Protein AF-A0A2M8KJV5-F1 (afdb_monomer_lite)

InterPro domains:
  IPR002192 Pyruvate phosphate dikinase, AMP/ATP-binding [PF01326] (66-111)
  IPR006319 Phosphoenolpyruvate synthase [PTHR43030] (64-112)

pLDDT: mean 89.04, std 9.95, range [50.16, 97.56]

Foldseek 3Di:
DDDDDDDDDFFQKWDKKWCADPVVRHNQKIWDWMFGDGSCCVVVVVGDTDIWIAGLPPRDTPDDDDPDDSVVSSVVSVVLSVVCVVVVAIWIWIWGDDPNDIDTDDIDHDPDPD

Secondary structure (DSSP, 8-state):
-----------SEEEEEESSBTTTTBTTEEEEEEEESSHHHHHTT-SPPEEEEEETTT--BSS--SSS-HHHHHHHHHHHHHHHHHHTS-EEEEEEEETTEEEEEEEEE-----

Structure (mmCIF, N/CA/C/O backbone):
data_AF-A0A2M8KJV5-F1
#
_entry.id   AF-A0A2M8KJV5-F1
#
loop_
_atom_site.group_PDB
_atom_site.id
_atom_site.type_symbol
_atom_site.label_atom_id
_atom_site.label_alt_id
_atom_site.label_comp_id
_atom_site.label_asym_id
_atom_site.label_entity_id
_atom_site.label_seq_id
_atom_site.pdbx_PDB_ins_code
_atom_site.Cartn_x
_atom_site.Cartn_y
_atom_site.Cartn_z
_atom_site.occupancy
_atom_site.B_iso_or_equiv
_atom_site.auth_seq_id
_atom_site.auth_comp_id
_atom_site.auth_asym_id
_atom_site.auth_atom_id
_atom_site.pdbx_PDB_model_num
ATOM 1 N N . MET A 1 1 ? -13.461 17.053 -21.278 1.00 84.06 1 MET A N 1
ATOM 2 C CA . MET A 1 1 ? -13.278 16.915 -19.817 1.00 84.06 1 MET A CA 1
ATOM 3 C C . MET A 1 1 ? -14.190 15.799 -19.347 1.00 84.06 1 MET A C 1
ATOM 5 O O . MET A 1 1 ? -15.355 15.820 -19.719 1.00 84.06 1 MET A O 1
ATOM 9 N N . ILE A 1 2 ? -13.667 14.818 -18.614 1.00 92.00 2 ILE A N 1
ATOM 10 C CA . ILE A 1 2 ? -14.461 13.725 -18.035 1.00 92.00 2 ILE A CA 1
ATOM 11 C C . ILE A 1 2 ? -14.442 13.917 -16.522 1.00 92.00 2 ILE A C 1
ATOM 13 O O . ILE A 1 2 ? -13.379 14.173 -15.960 1.00 92.00 2 ILE A O 1
ATOM 17 N N . ILE A 1 3 ? -15.606 13.817 -15.884 1.00 92.38 3 ILE A N 1
ATOM 18 C CA . ILE A 1 3 ? -15.749 13.875 -14.429 1.00 92.38 3 ILE A CA 1
ATOM 19 C C . ILE A 1 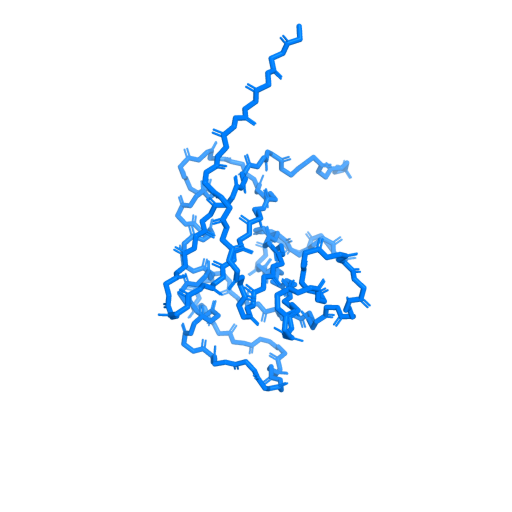3 ? -16.185 12.489 -13.969 1.00 92.38 3 ILE A C 1
ATOM 21 O O . ILE A 1 3 ? -17.231 11.999 -14.391 1.00 92.38 3 ILE A O 1
ATOM 25 N N . MET A 1 4 ? -15.376 11.861 -13.118 1.00 91.38 4 MET A N 1
ATOM 26 C CA . MET A 1 4 ? -15.770 10.641 -12.419 1.00 91.38 4 MET A CA 1
ATOM 27 C C . MET A 1 4 ? -16.435 11.020 -11.099 1.00 91.38 4 MET A C 1
ATOM 29 O O . MET A 1 4 ? -15.874 11.786 -10.320 1.00 91.38 4 MET A O 1
ATOM 33 N N . VAL A 1 5 ? -17.625 10.476 -10.853 1.00 92.81 5 VAL A N 1
ATOM 34 C CA . VAL A 1 5 ? -18.359 10.648 -9.596 1.00 92.81 5 VAL A CA 1
ATOM 35 C C . VAL A 1 5 ? -18.441 9.287 -8.922 1.00 92.81 5 VAL A C 1
ATOM 37 O O . VAL A 1 5 ? -19.009 8.351 -9.479 1.00 92.81 5 VAL A O 1
ATOM 40 N N . HIS A 1 6 ? -17.862 9.183 -7.729 1.00 89.69 6 HIS A N 1
ATOM 41 C CA . HIS A 1 6 ? -17.882 7.976 -6.909 1.00 89.69 6 HIS A CA 1
ATOM 42 C C . HIS A 1 6 ? -18.607 8.243 -5.593 1.00 89.69 6 HIS A C 1
ATOM 44 O O . HIS A 1 6 ? -18.697 9.380 -5.130 1.00 89.69 6 HIS A O 1
ATOM 50 N N . GLN A 1 7 ? -19.114 7.176 -4.978 1.00 91.25 7 GLN A N 1
ATOM 51 C CA . GLN A 1 7 ? -19.637 7.248 -3.623 1.00 91.25 7 GLN A CA 1
ATOM 52 C C . GLN A 1 7 ? -18.525 7.685 -2.658 1.00 91.25 7 GLN A C 1
ATOM 54 O O . GLN A 1 7 ? -17.439 7.107 -2.652 1.00 91.25 7 GLN A O 1
ATOM 59 N N . MET A 1 8 ? -18.814 8.687 -1.826 1.00 89.44 8 MET A N 1
ATOM 60 C CA . MET A 1 8 ? -17.908 9.120 -0.767 1.00 89.44 8 MET A CA 1
ATOM 61 C C . MET A 1 8 ? -17.883 8.087 0.365 1.00 89.44 8 MET A C 1
ATOM 63 O O . MET A 1 8 ? -18.928 7.577 0.772 1.00 89.44 8 MET A O 1
ATOM 67 N N . ILE A 1 9 ? -16.690 7.817 0.886 1.00 88.19 9 ILE A N 1
ATOM 68 C CA . ILE A 1 9 ? -16.466 6.993 2.078 1.00 88.19 9 ILE A CA 1
ATOM 69 C C . ILE A 1 9 ? -15.929 7.869 3.213 1.00 88.19 9 ILE A C 1
ATOM 71 O O . ILE A 1 9 ? -15.293 8.892 2.955 1.00 88.19 9 ILE A O 1
ATOM 75 N N . ASN A 1 10 ? -16.165 7.468 4.462 1.00 89.81 10 ASN A N 1
ATOM 76 C CA . ASN A 1 10 ? -15.628 8.119 5.656 1.00 89.81 10 ASN A CA 1
ATOM 77 C C . ASN A 1 10 ? -14.558 7.215 6.299 1.00 89.81 10 ASN A C 1
ATOM 79 O O . ASN A 1 10 ? -14.863 6.435 7.209 1.00 89.81 10 ASN A O 1
ATOM 83 N N . PRO A 1 11 ? -13.313 7.248 5.793 1.00 91.19 11 PRO A N 1
ATOM 84 C CA . PRO A 1 11 ? -12.299 6.275 6.165 1.00 91.19 11 PRO A CA 1
ATOM 85 C C . PRO A 1 11 ? -11.759 6.497 7.580 1.00 91.19 11 PRO A C 1
ATOM 87 O O . PRO A 1 11 ? -11.604 7.625 8.039 1.00 91.19 11 PRO A O 1
ATOM 90 N N . ALA A 1 12 ? -11.411 5.400 8.250 1.00 90.75 12 ALA A N 1
ATOM 91 C CA . ALA A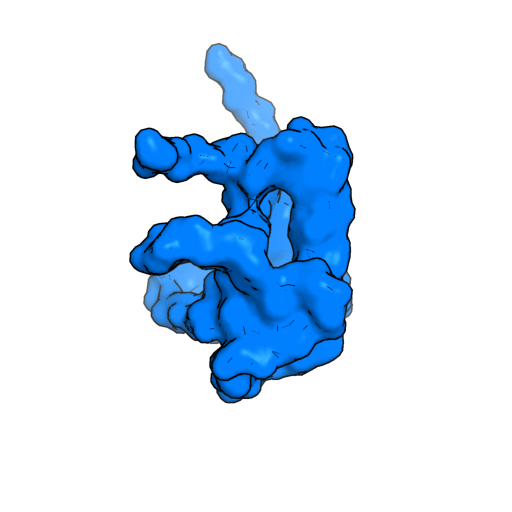 1 12 ? -10.618 5.423 9.483 1.00 90.75 12 ALA A CA 1
ATOM 92 C C . ALA A 1 12 ? -9.104 5.372 9.196 1.00 90.75 12 ALA A C 1
ATOM 94 O O . ALA A 1 12 ? -8.291 5.799 10.013 1.00 90.75 12 ALA A O 1
ATOM 95 N N . LEU A 1 13 ? -8.728 4.824 8.036 1.00 92.44 13 LEU A N 1
ATOM 96 C CA . LEU A 1 13 ? -7.359 4.769 7.524 1.00 92.44 13 LEU A CA 1
ATOM 97 C C . LEU A 1 13 ? -7.392 5.042 6.023 1.00 92.44 13 LEU A C 1
ATOM 99 O O . LEU A 1 13 ? -8.291 4.554 5.339 1.00 92.44 13 LEU A O 1
ATOM 103 N N . ALA A 1 14 ? -6.401 5.748 5.499 1.00 93.50 14 ALA A N 1
ATOM 104 C CA . ALA A 1 14 ? -6.138 5.774 4.063 1.00 93.50 14 ALA A CA 1
ATOM 105 C C . ALA A 1 14 ? -4.674 6.096 3.792 1.00 93.50 14 ALA A C 1
ATOM 107 O O . ALA A 1 14 ? -3.911 6.425 4.706 1.00 93.50 14 ALA A O 1
ATOM 108 N N . GLY A 1 15 ? -4.306 6.028 2.523 1.00 93.56 15 GLY A N 1
ATOM 109 C CA . GLY A 1 15 ? -3.032 6.519 2.041 1.00 93.56 15 GLY A CA 1
ATOM 110 C C . GLY A 1 15 ? -2.707 5.951 0.672 1.00 93.56 15 GLY A C 1
ATOM 111 O O . GLY A 1 15 ? -3.599 5.652 -0.128 1.00 93.56 15 GLY A O 1
ATOM 112 N N . ASN A 1 16 ? -1.413 5.771 0.431 1.00 95.12 16 ASN A N 1
ATOM 113 C CA . ASN A 1 16 ? -0.878 5.332 -0.848 1.00 95.12 16 ASN A CA 1
ATOM 114 C C . ASN A 1 16 ? -0.092 4.033 -0.688 1.00 95.12 16 ASN A C 1
ATOM 116 O O . ASN A 1 16 ? 0.503 3.758 0.356 1.00 95.12 16 ASN A O 1
ATOM 120 N N . ILE A 1 17 ? -0.073 3.224 -1.739 1.00 96.69 17 ILE A N 1
ATOM 121 C CA . ILE A 1 17 ? 0.837 2.094 -1.884 1.00 96.69 17 ILE A CA 1
ATOM 122 C C . ILE A 1 17 ? 1.628 2.304 -3.158 1.00 96.69 17 ILE A C 1
ATOM 124 O O . ILE A 1 17 ? 1.070 2.380 -4.249 1.00 96.69 17 ILE A O 1
ATOM 128 N N . PHE A 1 18 ? 2.943 2.306 -3.011 1.00 96.25 18 PHE A N 1
ATOM 129 C CA . PHE A 1 18 ? 3.871 2.222 -4.118 1.00 96.25 18 PHE A CA 1
ATOM 130 C C . PHE A 1 18 ? 4.389 0.795 -4.176 1.00 96.25 18 PHE A C 1
ATOM 132 O O . PHE A 1 18 ? 5.006 0.299 -3.229 1.00 96.25 18 PHE A O 1
ATOM 139 N N . THR A 1 19 ? 4.168 0.112 -5.296 1.00 95.38 19 THR A N 1
ATOM 140 C CA . THR A 1 19 ? 4.563 -1.302 -5.420 1.00 95.38 19 THR A CA 1
ATOM 141 C C . THR A 1 19 ? 6.080 -1.500 -5.578 1.00 95.38 19 THR A C 1
ATOM 143 O O . THR A 1 19 ? 6.582 -2.620 -5.650 1.00 95.38 19 THR A O 1
ATOM 146 N N . VAL A 1 20 ? 6.826 -0.394 -5.563 1.00 93.62 20 VAL A N 1
ATOM 147 C CA . VAL A 1 20 ? 8.283 -0.297 -5.473 1.00 93.62 20 VAL A CA 1
ATOM 148 C C . VAL A 1 20 ? 8.623 0.718 -4.384 1.00 93.62 20 VAL A C 1
ATOM 150 O O . VAL A 1 20 ? 7.925 1.719 -4.222 1.00 93.62 20 VAL A O 1
ATOM 153 N N . ASN A 1 21 ? 9.731 0.520 -3.671 1.00 92.69 21 ASN A N 1
ATOM 154 C CA . ASN A 1 21 ? 10.226 1.517 -2.734 1.00 92.69 21 ASN A CA 1
ATOM 155 C C . ASN A 1 21 ? 10.737 2.747 -3.493 1.00 92.69 21 ASN A C 1
ATOM 157 O O . ASN A 1 21 ? 11.850 2.751 -4.018 1.00 92.69 21 ASN A O 1
ATOM 161 N N . VAL A 1 22 ? 9.931 3.804 -3.519 1.00 89.94 22 VAL A N 1
ATOM 162 C CA . VAL A 1 22 ? 10.240 5.060 -4.220 1.00 89.94 22 VAL A CA 1
ATOM 163 C C . VAL A 1 22 ? 11.331 5.895 -3.544 1.00 89.94 22 VAL A C 1
ATOM 165 O O . VAL A 1 22 ? 11.911 6.756 -4.196 1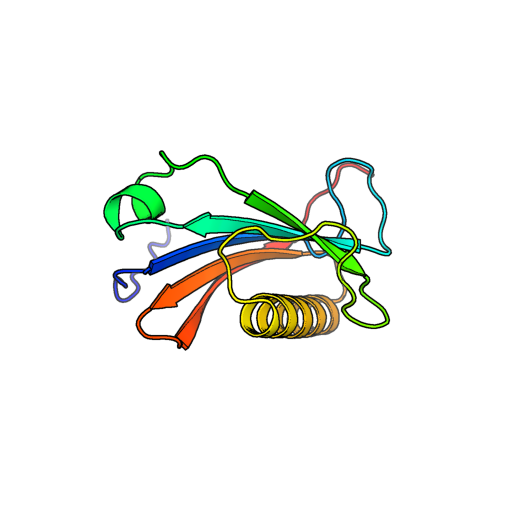.00 89.94 22 VAL A O 1
ATOM 168 N N . ILE A 1 23 ? 11.669 5.625 -2.276 1.00 87.62 23 ILE A N 1
ATOM 169 C CA . ILE A 1 23 ? 12.687 6.386 -1.527 1.00 87.62 23 ILE A CA 1
ATOM 170 C C . ILE A 1 23 ? 14.090 6.069 -2.052 1.00 87.62 23 ILE A C 1
ATOM 172 O O . ILE A 1 23 ? 14.919 6.960 -2.205 1.00 87.62 23 ILE A O 1
ATOM 176 N N . ASN A 1 24 ? 14.363 4.793 -2.328 1.00 88.31 24 ASN A N 1
ATOM 177 C CA . ASN A 1 24 ? 15.680 4.318 -2.766 1.00 88.31 24 ASN A CA 1
ATOM 178 C C . ASN A 1 24 ? 15.638 3.471 -4.047 1.00 88.31 24 ASN A C 1
ATOM 180 O O . ASN A 1 24 ? 16.633 2.842 -4.398 1.00 88.31 24 ASN A O 1
ATOM 184 N N . ARG A 1 25 ? 14.490 3.434 -4.731 1.00 86.44 25 ARG A N 1
ATOM 185 C CA . ARG A 1 25 ? 14.246 2.683 -5.975 1.00 86.44 25 ARG A CA 1
ATOM 186 C C . ARG A 1 25 ? 14.421 1.163 -5.846 1.00 86.44 25 ARG A C 1
ATOM 188 O O . ARG A 1 25 ? 14.613 0.471 -6.847 1.00 86.44 25 ARG A O 1
ATOM 195 N N . ASN A 1 26 ? 14.336 0.611 -4.635 1.00 89.38 26 ASN A N 1
ATOM 196 C CA . ASN A 1 26 ? 14.466 -0.827 -4.421 1.00 89.38 26 ASN A CA 1
ATOM 197 C C . ASN A 1 26 ? 13.159 -1.563 -4.762 1.00 89.38 26 ASN A C 1
ATOM 199 O O . ASN A 1 26 ? 12.155 -1.457 -4.055 1.00 89.38 26 ASN A O 1
ATOM 203 N N . LYS A 1 27 ? 13.202 -2.366 -5.829 1.00 90.31 27 LYS A N 1
ATOM 204 C CA . LYS A 1 27 ? 12.058 -3.138 -6.333 1.00 90.31 27 LYS A CA 1
ATOM 205 C C . LYS A 1 27 ? 11.665 -4.336 -5.467 1.00 90.31 27 LYS A C 1
ATOM 207 O O . LYS A 1 27 ? 10.608 -4.890 -5.727 1.00 90.31 27 LYS A O 1
ATOM 212 N N . HIS A 1 28 ? 12.459 -4.748 -4.478 1.00 92.88 28 HIS A N 1
ATOM 213 C CA . HIS A 1 28 ? 12.115 -5.857 -3.573 1.00 92.88 28 HIS A CA 1
ATOM 214 C C . HIS A 1 28 ? 11.125 -5.453 -2.474 1.00 92.88 28 HIS A C 1
ATOM 216 O O . HIS A 1 28 ? 10.552 -6.320 -1.818 1.00 92.88 28 HIS A O 1
ATOM 222 N N . PHE A 1 29 ? 10.901 -4.152 -2.274 1.00 95.00 29 PHE A N 1
ATOM 223 C CA . PHE A 1 29 ? 10.023 -3.657 -1.220 1.00 95.00 29 PHE A CA 1
ATOM 224 C C . PHE A 1 29 ? 8.838 -2.889 -1.797 1.00 95.00 29 PHE A C 1
ATOM 226 O O . PHE A 1 29 ? 9.006 -2.060 -2.687 1.00 95.00 29 PHE A O 1
ATOM 233 N N . ILE A 1 30 ? 7.665 -3.143 -1.230 1.00 95.75 30 ILE A N 1
ATOM 234 C CA . ILE A 1 30 ? 6.456 -2.339 -1.380 1.00 95.75 30 ILE A CA 1
ATOM 235 C C . ILE A 1 30 ? 6.491 -1.282 -0.274 1.00 95.75 30 ILE A C 1
ATOM 237 O O . ILE A 1 30 ? 6.729 -1.612 0.893 1.00 95.75 30 ILE A O 1
ATOM 241 N N . LEU A 1 31 ? 6.279 -0.017 -0.634 1.00 95.69 31 LEU A N 1
ATOM 242 C CA . LEU A 1 31 ? 6.131 1.076 0.322 1.00 95.69 31 LEU A CA 1
ATOM 243 C C . LEU A 1 31 ? 4.645 1.367 0.512 1.00 95.69 31 LEU A C 1
ATOM 245 O O . LEU A 1 31 ? 3.952 1.701 -0.443 1.00 95.69 31 LEU A O 1
ATOM 249 N N . ILE A 1 32 ? 4.180 1.268 1.750 1.00 95.56 32 ILE A N 1
ATOM 250 C CA . ILE A 1 32 ? 2.820 1.622 2.144 1.00 95.56 32 ILE A CA 1
ATOM 251 C C . ILE A 1 32 ? 2.909 2.875 3.003 1.00 95.56 32 ILE A C 1
ATOM 253 O O . ILE A 1 32 ? 3.593 2.887 4.025 1.00 95.56 32 ILE A O 1
ATOM 257 N N . GLU A 1 33 ? 2.229 3.926 2.575 1.00 94.06 33 GLU A N 1
ATOM 258 C CA . GLU A 1 33 ? 2.015 5.135 3.355 1.00 94.06 33 GLU A CA 1
ATOM 259 C C . GLU A 1 33 ? 0.602 5.090 3.925 1.00 94.06 33 GLU A C 1
ATOM 261 O O . GLU A 1 33 ? -0.362 4.855 3.194 1.00 94.06 33 GLU A O 1
ATOM 266 N N . ALA A 1 34 ? 0.480 5.270 5.237 1.00 92.88 34 ALA A N 1
ATOM 267 C CA . ALA A 1 34 ? -0.790 5.137 5.931 1.00 92.88 34 ALA A CA 1
ATOM 268 C C . ALA A 1 34 ? -0.993 6.268 6.938 1.00 92.88 34 ALA A C 1
ATOM 270 O O . ALA A 1 34 ? -0.134 6.536 7.778 1.00 92.88 34 ALA A O 1
ATOM 271 N N . ILE A 1 35 ? -2.154 6.909 6.883 1.00 91.06 35 ILE A N 1
ATOM 272 C CA . ILE A 1 35 ? -2.585 7.923 7.842 1.00 91.06 35 ILE A CA 1
ATOM 273 C C . ILE A 1 35 ? -3.685 7.316 8.706 1.00 91.06 35 ILE A C 1
ATOM 275 O O . ILE A 1 35 ? -4.690 6.821 8.196 1.00 91.06 35 ILE A O 1
ATOM 279 N N . ASN A 1 36 ? -3.491 7.382 10.023 1.00 86.12 36 ASN A N 1
ATOM 280 C CA . ASN A 1 36 ? -4.494 7.022 11.020 1.00 86.12 36 ASN A CA 1
ATOM 281 C C . ASN A 1 36 ? -5.174 8.288 11.555 1.00 86.12 36 ASN A C 1
ATOM 283 O O . ASN A 1 36 ? -4.499 9.236 11.966 1.00 86.12 36 ASN A O 1
ATOM 287 N N . GLY A 1 37 ? -6.506 8.327 11.546 1.00 75.31 37 GLY A N 1
ATOM 288 C CA . GLY A 1 37 ? -7.247 9.467 12.073 1.00 75.31 37 GLY A CA 1
ATOM 289 C C . GLY A 1 37 ? -8.743 9.426 11.790 1.00 75.31 37 GLY A C 1
ATOM 290 O O . GLY A 1 37 ? -9.253 8.545 11.108 1.00 75.31 37 GLY A O 1
ATOM 291 N N . SER A 1 38 ? -9.458 10.418 12.326 1.00 65.88 38 SER A N 1
ATOM 292 C CA . SER A 1 38 ? -10.833 10.693 11.909 1.00 65.88 38 SER A CA 1
ATOM 293 C C . SER A 1 38 ? -10.862 11.012 10.412 1.00 65.88 38 SER A C 1
ATOM 295 O O . SER A 1 38 ? -9.911 11.608 9.907 1.00 65.88 38 SER A O 1
ATOM 297 N N . GLY A 1 39 ? -11.955 10.666 9.722 1.00 63.34 39 GLY A N 1
ATOM 298 C CA . GLY A 1 39 ? -12.063 10.806 8.265 1.00 63.34 39 GLY A CA 1
ATOM 299 C C . GLY A 1 39 ? -11.591 12.148 7.711 1.00 63.34 39 GLY A C 1
ATOM 300 O O . GLY A 1 39 ? -10.905 12.144 6.707 1.00 63.34 39 GLY A O 1
ATOM 301 N N . HIS A 1 40 ? -11.800 13.260 8.426 1.00 66.88 40 HIS A N 1
ATOM 302 C CA . HIS A 1 40 ? -11.292 14.587 8.046 1.00 66.88 40 HIS A CA 1
ATOM 303 C C . HIS A 1 40 ? -9.759 14.660 7.930 1.00 66.88 40 HIS A C 1
ATOM 305 O O . HIS A 1 40 ? -9.226 15.172 6.956 1.00 66.88 40 HIS A O 1
ATOM 311 N N . LYS A 1 41 ? -9.004 14.099 8.887 1.00 72.62 41 LYS A N 1
ATOM 312 C CA . LYS A 1 41 ? -7.527 14.096 8.809 1.00 72.62 41 LYS A CA 1
ATOM 313 C C . LYS A 1 41 ? -7.017 13.324 7.597 1.00 72.62 41 LYS A C 1
ATOM 315 O O . LYS A 1 41 ? -5.957 13.638 7.061 1.00 72.62 41 LYS A O 1
ATOM 320 N N . VAL A 1 42 ? -7.767 12.294 7.227 1.00 73.88 42 VAL A N 1
ATOM 321 C CA . VAL A 1 42 ? -7.463 11.394 6.124 1.00 73.88 42 VAL A CA 1
ATOM 322 C C . VAL A 1 42 ? -7.854 12.032 4.788 1.00 73.88 42 VAL A C 1
ATOM 324 O O . VAL A 1 42 ? -7.058 12.002 3.855 1.00 73.88 42 VAL A O 1
ATOM 327 N N . THR A 1 43 ? -9.033 12.654 4.701 1.00 68.50 43 THR A N 1
ATOM 328 C CA . THR A 1 43 ? -9.533 13.317 3.486 1.00 68.50 43 THR A CA 1
ATOM 329 C C . THR A 1 43 ? -8.785 14.600 3.169 1.00 68.50 43 THR A C 1
ATOM 331 O O . THR A 1 43 ? -8.546 14.891 2.002 1.00 68.50 43 THR A O 1
ATOM 334 N N . ASP A 1 44 ? -8.387 15.349 4.195 1.00 71.75 44 ASP A N 1
ATOM 335 C CA . ASP A 1 44 ? -7.795 16.676 4.022 1.00 71.75 44 ASP A CA 1
ATOM 336 C C . ASP A 1 44 ? -6.265 16.601 3.863 1.00 71.75 44 ASP A C 1
ATOM 338 O O . ASP A 1 44 ? -5.604 17.625 3.705 1.00 71.75 44 ASP A O 1
ATOM 342 N N . GLY A 1 45 ? -5.680 15.396 3.943 1.00 68.00 45 GLY A N 1
ATOM 343 C CA . GLY A 1 45 ? -4.240 15.168 3.771 1.00 68.00 45 GLY A CA 1
ATOM 344 C C . GLY A 1 45 ? -3.360 15.826 4.839 1.00 68.00 45 GLY A C 1
ATOM 345 O O . GLY A 1 45 ? -2.167 16.022 4.625 1.00 68.00 45 GLY A O 1
ATOM 346 N N . THR A 1 46 ? -3.931 16.196 5.989 1.00 73.38 46 THR A N 1
ATOM 347 C CA . THR A 1 46 ? -3.228 16.945 7.047 1.00 73.38 46 THR A CA 1
ATOM 348 C C . THR A 1 46 ? -2.457 16.050 8.020 1.00 73.38 46 THR A C 1
ATOM 350 O O . THR A 1 46 ? -1.653 16.541 8.815 1.00 73.38 46 THR A O 1
ATOM 353 N N . GLY A 1 47 ? -2.691 14.736 7.987 1.00 75.12 47 GLY A N 1
ATOM 354 C CA . GLY A 1 47 ? -1.956 13.765 8.795 1.00 75.12 47 GLY A CA 1
ATOM 355 C C . GLY A 1 47 ? -0.562 13.466 8.238 1.00 75.12 47 GLY A C 1
ATOM 356 O O . GLY A 1 47 ? -0.380 13.344 7.032 1.00 75.12 47 GLY A O 1
ATOM 357 N N . LEU A 1 48 ? 0.423 13.288 9.123 1.00 82.56 48 LEU A N 1
ATOM 358 C CA . LEU A 1 48 ? 1.729 12.749 8.739 1.00 82.56 48 LEU A CA 1
ATOM 359 C C . LEU A 1 48 ? 1.596 11.234 8.503 1.00 82.56 48 LEU A C 1
ATOM 361 O O . LEU A 1 48 ? 1.258 10.522 9.454 1.00 82.56 48 LEU A O 1
ATOM 365 N N . PRO A 1 49 ? 1.850 10.727 7.283 1.00 88.88 49 PRO A N 1
ATOM 366 C CA . PRO A 1 49 ? 1.735 9.304 7.008 1.00 88.88 49 PRO A CA 1
ATOM 367 C C . PRO A 1 49 ? 2.861 8.512 7.674 1.00 88.88 49 PRO A C 1
ATOM 369 O O . PRO A 1 49 ? 4.040 8.869 7.602 1.00 88.88 49 PRO A O 1
ATOM 372 N N . GLU A 1 50 ? 2.495 7.383 8.269 1.00 91.38 50 GLU A N 1
ATOM 373 C CA . GLU A 1 50 ? 3.435 6.342 8.652 1.00 91.38 50 GLU A CA 1
ATOM 374 C C . GLU A 1 50 ? 3.908 5.601 7.397 1.00 91.38 50 GLU A C 1
ATOM 376 O O . GLU A 1 50 ? 3.102 5.206 6.553 1.00 91.38 50 GLU A O 1
ATOM 381 N N . LYS A 1 51 ? 5.226 5.406 7.274 1.00 92.62 51 LYS A N 1
ATOM 382 C CA . LYS A 1 51 ? 5.848 4.706 6.146 1.00 92.62 51 LYS A CA 1
ATOM 383 C C . LYS A 1 51 ? 6.224 3.288 6.542 1.00 92.62 51 LYS A C 1
ATOM 385 O O . LYS A 1 51 ? 7.089 3.070 7.394 1.00 92.62 51 LYS A O 1
ATOM 390 N N . ILE A 1 52 ? 5.609 2.320 5.883 1.00 94.50 52 ILE A N 1
ATOM 391 C CA . ILE A 1 52 ? 5.765 0.901 6.176 1.00 94.50 52 ILE A CA 1
ATOM 392 C C . ILE A 1 52 ? 6.378 0.218 4.959 1.00 94.50 52 ILE A C 1
ATOM 394 O O . ILE A 1 52 ? 5.866 0.319 3.846 1.00 94.50 52 ILE A O 1
ATOM 398 N N . LEU A 1 53 ? 7.497 -0.474 5.168 1.00 95.00 53 LEU A N 1
ATOM 399 C CA . LEU A 1 53 ? 8.168 -1.240 4.121 1.00 95.00 53 LEU A CA 1
ATOM 400 C C . LEU A 1 53 ? 7.853 -2.724 4.276 1.00 95.00 53 LEU A C 1
ATOM 402 O O . LEU A 1 53 ? 8.168 -3.323 5.308 1.00 95.00 53 LEU A O 1
ATOM 406 N N . ILE A 1 54 ? 7.290 -3.308 3.221 1.00 95.62 54 ILE A N 1
ATOM 407 C CA . ILE A 1 54 ? 6.942 -4.726 3.139 1.00 95.62 54 ILE A CA 1
ATOM 408 C C . ILE A 1 54 ? 7.794 -5.398 2.069 1.00 95.62 54 ILE A C 1
ATOM 410 O O . ILE A 1 54 ? 7.904 -4.896 0.952 1.00 95.62 54 ILE A O 1
ATOM 414 N N . ASN A 1 55 ? 8.408 -6.531 2.397 1.00 95.00 55 ASN A N 1
ATOM 415 C CA . ASN A 1 55 ? 9.085 -7.362 1.408 1.00 95.00 55 ASN A CA 1
ATOM 416 C C . ASN A 1 55 ? 8.045 -8.006 0.479 1.00 95.00 55 ASN A C 1
ATOM 418 O O . ASN A 1 55 ? 7.045 -8.555 0.931 1.00 95.00 55 ASN A O 1
ATOM 422 N N . ARG A 1 56 ? 8.261 -7.927 -0.832 1.00 91.62 56 ARG A N 1
ATOM 423 C CA . ARG A 1 56 ? 7.304 -8.428 -1.825 1.00 91.62 56 ARG A CA 1
ATOM 424 C C . ARG A 1 56 ? 7.265 -9.950 -1.972 1.00 91.62 56 ARG A C 1
ATOM 426 O O . ARG A 1 56 ? 6.333 -10.454 -2.590 1.00 91.62 56 ARG A O 1
ATOM 433 N N . GLU A 1 57 ? 8.288 -10.657 -1.500 1.00 90.75 57 GLU A N 1
ATOM 434 C CA . GLU A 1 57 ? 8.416 -12.110 -1.671 1.00 90.75 57 GLU A CA 1
ATOM 435 C C . GLU A 1 57 ? 7.640 -12.871 -0.591 1.00 90.75 57 GLU A C 1
ATOM 437 O O . GLU A 1 57 ? 6.923 -13.820 -0.899 1.00 90.75 57 GLU A O 1
ATOM 442 N N . ASP A 1 58 ? 7.729 -12.419 0.660 1.00 93.94 58 ASP A N 1
ATOM 443 C CA . ASP A 1 58 ? 7.140 -13.081 1.831 1.00 93.94 58 ASP A CA 1
ATOM 444 C C . ASP A 1 58 ? 6.128 -12.207 2.598 1.00 93.94 58 ASP A C 1
ATOM 446 O O . ASP A 1 58 ? 5.495 -12.672 3.548 1.00 93.94 58 ASP A O 1
ATOM 450 N N . PHE A 1 59 ? 5.938 -10.950 2.185 1.00 94.12 59 PHE A N 1
ATOM 451 C CA . PHE A 1 59 ? 5.108 -9.956 2.874 1.00 94.12 59 PHE A CA 1
ATOM 452 C C . PHE A 1 59 ? 5.538 -9.688 4.327 1.00 94.12 59 PHE A C 1
ATOM 454 O O . PHE A 1 59 ? 4.716 -9.313 5.171 1.00 94.12 59 PHE A O 1
ATOM 461 N N . SER A 1 60 ? 6.828 -9.862 4.631 1.00 93.69 60 SER A N 1
ATOM 462 C CA . SER A 1 60 ? 7.413 -9.534 5.932 1.00 93.69 60 SER A CA 1
ATOM 463 C C . SER A 1 60 ? 7.639 -8.029 6.102 1.00 93.69 60 SER A C 1
ATOM 465 O O . SER A 1 60 ? 7.879 -7.286 5.146 1.00 93.69 60 SER A O 1
ATOM 467 N N . PHE A 1 61 ? 7.557 -7.566 7.350 1.00 92.69 61 PHE A N 1
ATOM 468 C CA . PHE A 1 61 ? 7.798 -6.171 7.708 1.00 92.69 61 PHE A CA 1
ATOM 469 C C . PHE A 1 61 ? 9.295 -5.906 7.824 1.00 92.69 61 PHE A C 1
ATOM 471 O O . PHE A 1 61 ? 9.986 -6.562 8.601 1.00 92.69 61 PHE A O 1
ATOM 478 N N . LYS A 1 62 ? 9.783 -4.888 7.112 1.00 88.50 62 LYS A N 1
ATOM 479 C CA . LYS A 1 62 ? 11.132 -4.343 7.320 1.00 88.50 62 LYS A CA 1
ATOM 480 C C . LYS A 1 62 ? 11.145 -3.219 8.360 1.00 88.50 62 LYS A C 1
ATOM 482 O O . LYS A 1 62 ? 12.150 -3.033 9.040 1.00 88.50 62 LYS A O 1
ATOM 487 N N . SER A 1 63 ? 10.046 -2.475 8.487 1.00 78.50 63 SER A N 1
ATOM 488 C CA . SER A 1 63 ? 9.832 -1.480 9.543 1.00 78.50 63 SER A CA 1
ATOM 489 C C . SER A 1 63 ? 8.619 -1.862 10.392 1.00 78.50 63 SER A C 1
ATOM 491 O O . SER A 1 63 ? 7.613 -2.334 9.871 1.00 78.50 63 SER A O 1
ATOM 493 N N . SER A 1 64 ? 8.723 -1.690 11.713 1.00 65.56 64 SER A N 1
ATOM 494 C CA . SER A 1 64 ? 7.613 -1.960 12.634 1.00 65.56 64 SER A CA 1
ATOM 495 C C . SER A 1 64 ? 6.567 -0.853 12.520 1.00 65.56 64 SER A C 1
ATOM 497 O O . SER A 1 64 ? 6.906 0.310 12.740 1.00 65.56 64 SER A O 1
ATOM 499 N N . SER A 1 65 ? 5.323 -1.210 12.184 1.00 68.00 65 SER A N 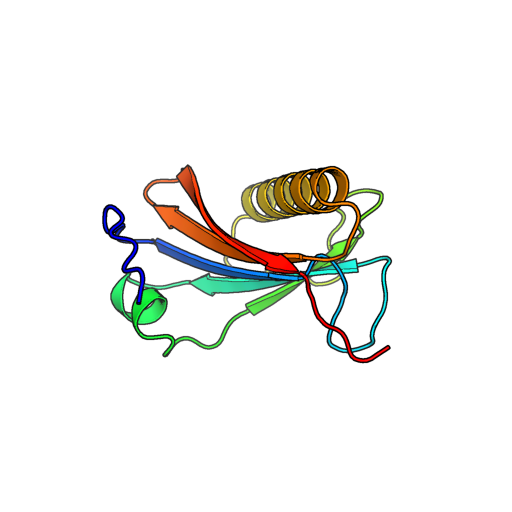1
ATOM 500 C CA . SER A 1 65 ? 4.200 -0.272 12.196 1.00 68.00 65 SER A CA 1
ATOM 501 C C . SER A 1 65 ? 3.696 -0.061 13.628 1.00 68.00 65 SER A C 1
ATOM 503 O O . SER A 1 65 ? 3.301 -1.028 14.291 1.00 68.00 65 SER A O 1
ATOM 505 N N . LYS A 1 66 ? 3.672 1.178 14.122 1.00 69.69 66 LYS A N 1
ATOM 506 C CA . LYS A 1 66 ? 3.148 1.519 15.453 1.00 69.69 66 LYS A CA 1
ATOM 507 C C . LYS A 1 66 ? 1.716 2.040 15.335 1.00 69.69 66 LYS A C 1
ATOM 509 O O . LYS A 1 66 ? 1.489 3.223 15.132 1.00 69.69 66 LYS A O 1
ATOM 514 N N . GLY A 1 67 ? 0.745 1.155 15.562 1.00 78.81 67 GLY A N 1
ATOM 515 C CA . GLY A 1 67 ? -0.663 1.542 15.739 1.00 78.81 67 GLY A CA 1
ATOM 516 C C . GLY A 1 67 ? -1.596 1.214 14.573 1.00 78.81 67 GLY A C 1
ATOM 517 O O . GLY A 1 67 ? -2.780 1.532 14.651 1.00 78.81 67 GLY A O 1
ATOM 518 N N . ILE A 1 68 ? -1.100 0.542 13.531 1.00 85.56 68 ILE A N 1
ATOM 519 C CA . ILE A 1 68 ? -1.922 -0.035 12.460 1.00 85.56 68 ILE A CA 1
ATOM 520 C C . ILE A 1 68 ? -1.835 -1.561 12.530 1.00 85.56 68 ILE A C 1
ATOM 522 O O . ILE A 1 68 ? -0.777 -2.126 12.813 1.00 85.56 68 ILE A O 1
ATOM 526 N N . ASN A 1 69 ? -2.965 -2.231 12.296 1.00 90.81 69 ASN A N 1
ATOM 527 C CA . ASN A 1 69 ? -3.039 -3.687 12.282 1.00 90.81 69 ASN A CA 1
ATOM 528 C C . ASN A 1 69 ? -2.125 -4.260 11.182 1.00 90.81 69 ASN A C 1
ATOM 530 O O . ASN A 1 69 ? -2.295 -3.964 10.000 1.00 90.81 69 ASN A O 1
ATOM 534 N N . GLN A 1 70 ? -1.175 -5.110 11.570 1.00 91.81 70 GLN A N 1
ATOM 535 C CA . GLN A 1 70 ? -0.223 -5.709 10.640 1.00 91.81 70 GLN A CA 1
ATOM 536 C C . GLN A 1 70 ? -0.879 -6.632 9.606 1.00 91.81 70 GLN A C 1
ATOM 538 O O . GLN A 1 70 ? -0.411 -6.698 8.471 1.00 91.81 70 GLN A O 1
ATOM 543 N N . ASP A 1 71 ? -1.957 -7.331 9.956 1.00 92.88 71 ASP A N 1
ATOM 544 C CA . ASP A 1 71 ? -2.649 -8.218 9.017 1.00 92.88 71 ASP A CA 1
ATOM 545 C C . ASP A 1 71 ? -3.339 -7.428 7.907 1.00 92.88 71 ASP A C 1
ATOM 547 O O . ASP A 1 71 ? -3.251 -7.814 6.742 1.00 92.88 71 ASP A O 1
ATOM 551 N N . LEU A 1 72 ? -3.907 -6.266 8.245 1.00 93.69 72 LEU A N 1
ATOM 552 C CA . LEU A 1 72 ? -4.449 -5.322 7.268 1.00 93.69 72 LEU A CA 1
ATOM 553 C C . LEU A 1 72 ? -3.358 -4.834 6.304 1.00 93.69 72 LEU A C 1
ATOM 555 O O . LEU A 1 72 ? -3.559 -4.805 5.094 1.00 93.69 72 LEU A O 1
ATOM 559 N N . ILE A 1 73 ? -2.178 -4.486 6.822 1.00 94.44 73 ILE A N 1
ATOM 560 C CA . ILE A 1 73 ? -1.047 -4.056 5.989 1.00 94.44 73 ILE A CA 1
ATOM 561 C C . ILE A 1 73 ? -0.566 -5.190 5.068 1.00 94.44 73 ILE A C 1
ATOM 563 O O . ILE A 1 73 ? -0.281 -4.948 3.894 1.00 94.44 73 ILE A O 1
ATOM 567 N N . ARG A 1 74 ? -0.510 -6.438 5.556 1.00 95.62 74 ARG A N 1
ATOM 568 C CA . ARG A 1 74 ? -0.193 -7.607 4.713 1.00 95.62 74 ARG A CA 1
ATOM 569 C C . ARG A 1 74 ? -1.243 -7.812 3.626 1.00 95.62 74 ARG A C 1
ATOM 571 O O . ARG A 1 74 ? -0.891 -8.142 2.495 1.00 95.62 74 ARG A O 1
ATOM 578 N N . GLU A 1 75 ? -2.520 -7.634 3.949 1.00 96.31 75 GLU A N 1
ATOM 579 C CA . GLU A 1 75 ? -3.613 -7.720 2.980 1.00 96.31 75 GLU A CA 1
ATOM 580 C C . GLU A 1 75 ? -3.483 -6.646 1.892 1.00 96.31 75 GLU A C 1
ATOM 582 O O . GLU A 1 75 ? -3.485 -6.985 0.705 1.00 96.31 75 GLU A O 1
ATOM 587 N N . LEU A 1 76 ? -3.245 -5.391 2.282 1.00 96.75 76 LEU A N 1
ATOM 588 C CA . LEU A 1 76 ? -2.964 -4.281 1.368 1.00 96.75 76 LEU A CA 1
ATOM 589 C C . LEU A 1 76 ? -1.766 -4.582 0.459 1.00 96.75 76 LEU A C 1
ATOM 591 O O . LEU A 1 76 ? -1.861 -4.421 -0.757 1.00 96.75 76 LEU A O 1
ATOM 595 N N . ALA A 1 77 ? -0.661 -5.091 1.012 1.00 96.94 77 ALA A N 1
ATOM 596 C CA . ALA A 1 77 ? 0.523 -5.455 0.235 1.00 96.94 77 ALA A CA 1
ATOM 597 C C . ALA A 1 77 ? 0.235 -6.570 -0.787 1.00 96.94 77 ALA A C 1
ATOM 599 O O . ALA A 1 77 ? 0.660 -6.484 -1.942 1.00 96.94 77 ALA A O 1
ATOM 600 N N . ARG A 1 78 ? -0.529 -7.601 -0.400 1.00 97.44 78 ARG A N 1
ATOM 601 C CA . ARG A 1 78 ? -0.954 -8.678 -1.311 1.00 97.44 78 ARG A CA 1
ATOM 602 C C . ARG A 1 78 ? -1.872 -8.160 -2.414 1.00 97.44 78 ARG A C 1
ATOM 604 O O . ARG A 1 78 ? -1.727 -8.580 -3.562 1.00 97.44 78 ARG A O 1
ATOM 611 N N . MET A 1 79 ? -2.810 -7.269 -2.090 1.00 97.50 79 MET A N 1
ATOM 612 C CA . MET A 1 79 ? -3.678 -6.625 -3.081 1.00 97.50 79 MET A CA 1
ATOM 613 C C . MET A 1 79 ? -2.859 -5.792 -4.065 1.00 97.50 79 MET A C 1
ATOM 615 O O . MET A 1 79 ? -2.992 -5.978 -5.272 1.00 97.50 79 MET A O 1
ATOM 619 N N . ALA A 1 80 ? -1.958 -4.947 -3.566 1.00 97.31 80 ALA A N 1
ATOM 620 C CA . ALA A 1 80 ? -1.085 -4.119 -4.386 1.00 97.31 80 ALA A CA 1
ATOM 621 C C . ALA A 1 80 ? -0.201 -4.957 -5.321 1.00 97.31 80 ALA A C 1
ATOM 623 O O . ALA A 1 80 ? -0.089 -4.653 -6.507 1.00 97.31 80 ALA A O 1
ATOM 624 N N . PHE A 1 81 ? 0.349 -6.070 -4.827 1.00 96.62 81 PHE A N 1
ATOM 625 C CA . PHE A 1 81 ? 1.105 -7.010 -5.652 1.00 96.62 81 PHE A CA 1
ATOM 626 C C . PHE A 1 81 ? 0.248 -7.638 -6.762 1.00 96.62 81 PHE A C 1
ATOM 628 O O . PHE A 1 81 ? 0.702 -7.745 -7.900 1.00 96.62 81 PHE A O 1
ATOM 635 N N . LYS A 1 82 ? -1.003 -8.023 -6.470 1.00 97.44 82 LYS A N 1
ATOM 636 C CA . LYS A 1 82 ? -1.940 -8.527 -7.492 1.00 97.44 82 LYS A CA 1
ATOM 637 C C . LYS A 1 82 ? -2.249 -7.465 -8.551 1.00 97.44 82 LYS A C 1
ATOM 639 O O . LYS A 1 82 ? -2.269 -7.793 -9.733 1.00 97.44 82 LYS A O 1
ATOM 644 N N 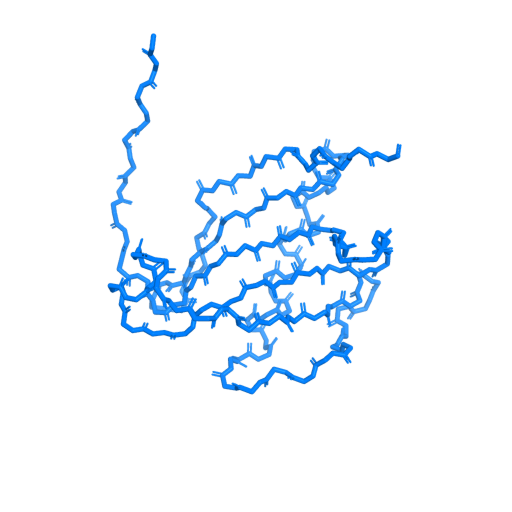. ILE A 1 83 ? -2.449 -6.212 -8.138 1.00 97.56 83 ILE A N 1
ATOM 645 C CA . ILE A 1 83 ? -2.700 -5.081 -9.042 1.00 97.56 83 ILE A CA 1
ATOM 646 C C . ILE A 1 83 ? -1.474 -4.829 -9.937 1.00 97.56 83 ILE A C 1
ATOM 648 O O . ILE A 1 83 ? -1.622 -4.745 -11.154 1.00 97.56 83 ILE A O 1
ATOM 652 N N . GLU A 1 84 ? -0.256 -4.805 -9.382 1.00 96.38 84 GLU A N 1
ATOM 653 C CA . GLU A 1 84 ? 0.982 -4.707 -10.176 1.00 96.38 84 GLU A CA 1
ATOM 654 C C . GLU A 1 84 ? 1.090 -5.845 -11.192 1.00 96.38 84 GLU A C 1
ATOM 656 O O . GLU A 1 84 ? 1.395 -5.608 -12.358 1.00 96.38 84 GLU A O 1
ATOM 661 N N . LYS A 1 85 ? 0.822 -7.089 -10.774 1.00 96.12 85 LYS A N 1
ATOM 662 C CA . LYS A 1 85 ? 0.876 -8.252 -11.669 1.00 96.12 85 LYS A CA 1
ATOM 663 C C . LYS A 1 85 ? -0.145 -8.171 -12.797 1.00 96.12 85 LYS A C 1
ATOM 665 O O . LYS A 1 85 ? 0.173 -8.589 -13.905 1.00 96.12 85 LYS A O 1
ATOM 670 N N . PHE A 1 86 ? -1.330 -7.629 -12.527 1.00 97.44 86 PHE A N 1
ATOM 671 C CA . PHE A 1 86 ? -2.361 -7.419 -13.538 1.00 97.44 86 PHE A CA 1
ATOM 672 C C . PHE A 1 86 ? -1.928 -6.385 -14.588 1.00 97.44 86 PHE A C 1
ATOM 674 O O . PHE A 1 86 ? -2.025 -6.652 -15.783 1.00 97.44 86 PHE A O 1
ATOM 681 N N . PHE A 1 87 ? -1.402 -5.238 -14.153 1.00 96.44 87 PHE A N 1
ATOM 682 C CA . PHE A 1 87 ? -0.967 -4.172 -15.061 1.00 96.44 87 PHE A CA 1
ATOM 683 C C . PHE A 1 87 ? 0.418 -4.410 -15.687 1.00 96.44 87 PHE A C 1
ATOM 685 O O . PHE A 1 87 ? 0.714 -3.837 -16.725 1.00 96.44 87 PHE A O 1
ATOM 692 N N . GLN A 1 88 ? 1.250 -5.279 -15.107 1.00 95.12 88 GLN A N 1
ATOM 693 C CA . GLN A 1 88 ? 2.615 -5.622 -15.549 1.00 95.12 88 GLN A CA 1
ATOM 694 C C . GLN A 1 88 ? 3.658 -4.496 -15.426 1.00 95.12 88 GLN A C 1
ATOM 696 O O . GLN A 1 88 ? 4.783 -4.629 -15.907 1.00 95.12 88 GLN A O 1
ATOM 701 N N . TYR A 1 89 ? 3.330 -3.411 -14.731 1.00 92.94 89 TYR A N 1
ATOM 702 C CA . TYR A 1 89 ? 4.261 -2.338 -14.380 1.00 92.94 89 TYR A CA 1
ATOM 703 C C . TYR A 1 89 ? 4.011 -1.860 -12.942 1.00 92.94 89 TYR A C 1
ATOM 705 O O . TYR A 1 89 ? 2.903 -2.052 -12.430 1.00 92.94 89 TYR A O 1
ATOM 713 N N . PRO A 1 90 ? 5.011 -1.248 -12.272 1.00 95.06 90 PRO A N 1
ATOM 714 C CA . PRO A 1 90 ? 4.847 -0.693 -10.931 1.00 95.06 90 PRO A CA 1
ATOM 715 C C . PRO A 1 90 ? 3.665 0.274 -10.837 1.00 95.06 90 PRO A C 1
ATOM 717 O O . PRO A 1 90 ? 3.419 1.039 -11.771 1.00 95.06 90 PRO A O 1
ATOM 720 N N . GLN A 1 91 ? 2.949 0.248 -9.714 1.00 96.94 91 GLN A N 1
ATOM 721 C CA . GLN A 1 91 ? 1.754 1.068 -9.499 1.00 96.94 91 GLN A CA 1
ATOM 722 C C . GLN A 1 91 ? 1.920 2.031 -8.326 1.00 96.94 91 GLN A C 1
ATOM 724 O O . GLN A 1 91 ? 2.614 1.730 -7.350 1.00 96.94 91 GLN A O 1
ATOM 729 N N . ASP A 1 92 ? 1.237 3.165 -8.440 1.00 96.38 92 ASP A N 1
ATOM 730 C CA . ASP A 1 92 ? 0.842 4.045 -7.342 1.00 96.38 92 ASP A CA 1
ATOM 731 C C . ASP A 1 92 ? -0.662 3.855 -7.114 1.00 96.38 92 ASP A C 1
ATOM 733 O O . ASP A 1 92 ? -1.465 4.056 -8.033 1.00 96.38 92 ASP A O 1
ATOM 737 N N . ILE A 1 93 ? -1.023 3.383 -5.925 1.00 97.38 93 ILE A N 1
ATOM 738 C CA . ILE A 1 93 ? -2.370 2.927 -5.586 1.00 97.38 93 ILE A CA 1
ATOM 739 C C . ILE A 1 93 ? -2.875 3.722 -4.391 1.00 97.38 93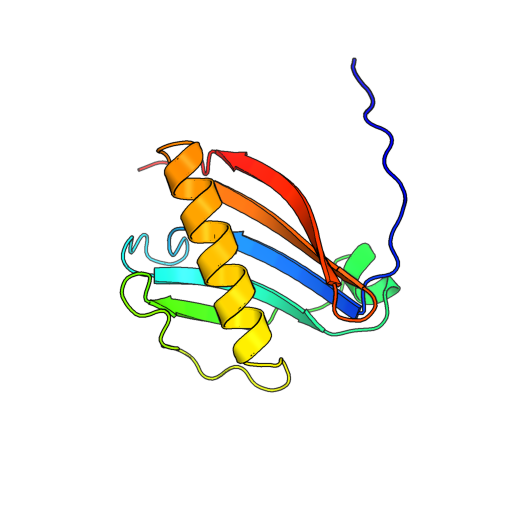 ILE A C 1
ATOM 741 O O . ILE A 1 93 ? -2.307 3.643 -3.304 1.00 97.38 93 ILE A O 1
ATOM 745 N N . GLU A 1 94 ? -3.988 4.418 -4.568 1.00 95.75 94 GLU A N 1
ATOM 746 C CA . GLU A 1 94 ? -4.712 5.062 -3.478 1.00 95.75 94 GLU A CA 1
ATOM 747 C C . GLU A 1 94 ? -5.713 4.080 -2.879 1.00 95.75 94 GLU A C 1
ATOM 749 O O . GLU A 1 94 ? -6.489 3.426 -3.590 1.00 95.75 94 GLU A O 1
ATOM 754 N N . TRP A 1 95 ? -5.705 3.979 -1.556 1.00 96.12 95 TRP A N 1
ATOM 755 C CA . TRP A 1 95 ? -6.544 3.049 -0.814 1.00 96.12 95 TRP A CA 1
ATOM 756 C C . TRP A 1 95 ? -7.103 3.701 0.440 1.00 96.12 95 TRP A C 1
ATOM 758 O O . TRP A 1 95 ? -6.535 4.643 0.986 1.00 96.12 95 TRP A O 1
ATOM 768 N N . ALA A 1 96 ? -8.204 3.147 0.925 1.00 94.56 96 ALA A N 1
ATOM 769 C CA . ALA A 1 96 ? -8.855 3.579 2.146 1.00 94.56 96 ALA A CA 1
ATOM 770 C C . ALA A 1 96 ? -9.537 2.405 2.849 1.00 94.56 96 ALA A C 1
ATOM 772 O O . ALA A 1 96 ? -9.882 1.403 2.222 1.00 94.56 96 ALA A O 1
ATOM 773 N N . VAL A 1 97 ? -9.749 2.528 4.156 1.00 94.06 97 VAL A N 1
ATOM 774 C CA . VAL A 1 97 ? -10.450 1.538 4.973 1.00 94.06 97 VAL A CA 1
ATOM 775 C C . VAL A 1 97 ? -11.581 2.204 5.731 1.00 94.06 97 VAL A C 1
ATOM 777 O O . VAL A 1 97 ? -11.367 3.094 6.554 1.00 94.06 97 VAL A O 1
ATOM 780 N N . GLU A 1 98 ? -12.793 1.712 5.502 1.00 92.31 98 GLU A N 1
ATOM 781 C CA . GLU A 1 98 ? -13.992 2.090 6.241 1.00 92.31 98 GLU A CA 1
ATOM 782 C C . GLU A 1 98 ? -14.601 0.825 6.852 1.00 92.31 98 GLU A C 1
ATOM 784 O O . GLU A 1 98 ? -14.840 -0.159 6.151 1.00 92.31 98 GLU A O 1
ATOM 789 N N . LYS A 1 99 ? -14.832 0.832 8.173 1.00 90.06 99 LYS A N 1
ATOM 790 C CA . LYS A 1 99 ? -15.442 -0.294 8.914 1.00 90.06 99 LYS A CA 1
ATOM 791 C C . LYS A 1 99 ? -14.757 -1.649 8.646 1.00 90.06 99 LYS A C 1
ATOM 793 O O . LYS A 1 99 ? -15.418 -2.674 8.524 1.00 90.06 99 LYS A O 1
ATOM 798 N N . GLY A 1 100 ? -13.427 -1.642 8.534 1.00 88.81 100 GLY A N 1
ATOM 799 C CA . GLY A 1 100 ? -12.615 -2.842 8.296 1.00 88.81 100 GLY A CA 1
ATOM 800 C C . GLY A 1 100 ? -12.591 -3.334 6.846 1.00 88.81 100 GLY A C 1
ATOM 801 O O . GLY A 1 100 ? -11.913 -4.315 6.563 1.00 88.81 100 GLY A O 1
ATOM 802 N N . LYS A 1 101 ? -13.280 -2.662 5.918 1.00 93.38 101 LYS A N 1
ATOM 803 C CA . LYS A 1 101 ? -13.266 -3.004 4.495 1.00 93.38 101 LYS A CA 1
ATOM 804 C C . LYS A 1 101 ? -12.291 -2.112 3.734 1.00 93.38 101 LYS A C 1
ATOM 806 O O . LYS A 1 101 ? -12.367 -0.891 3.847 1.00 93.38 101 LYS A O 1
ATOM 811 N N . ILE A 1 102 ? -11.417 -2.733 2.942 1.00 95.56 102 ILE A N 1
ATOM 812 C CA . ILE A 1 102 ? -10.484 -2.047 2.041 1.00 95.56 102 ILE A CA 1
ATOM 813 C C . ILE A 1 102 ? -11.220 -1.602 0.773 1.00 95.56 102 ILE A C 1
ATOM 815 O O . ILE A 1 102 ? -11.951 -2.377 0.152 1.00 95.56 102 ILE A O 1
ATOM 819 N N . TYR A 1 103 ? -10.966 -0.366 0.365 1.00 95.56 103 TYR A N 1
ATOM 820 C CA . TYR A 1 103 ? -11.376 0.221 -0.902 1.00 95.56 103 TYR A CA 1
ATOM 821 C C . TYR A 1 103 ? -10.131 0.679 -1.657 1.00 95.56 103 TYR A C 1
ATOM 823 O O . TYR A 1 103 ? -9.265 1.333 -1.081 1.00 95.56 103 TYR A O 1
ATOM 831 N N . ILE A 1 104 ? -10.056 0.345 -2.944 1.00 96.25 104 ILE A N 1
ATOM 832 C CA . ILE A 1 104 ? -9.085 0.936 -3.868 1.00 96.25 104 ILE A CA 1
ATOM 833 C C . ILE A 1 104 ? -9.785 2.095 -4.564 1.00 96.25 104 ILE A C 1
ATOM 835 O O . ILE A 1 104 ? -10.842 1.900 -5.163 1.00 96.25 104 ILE A O 1
ATOM 839 N N . LEU A 1 105 ? -9.219 3.290 -4.440 1.00 94.25 105 LEU A N 1
ATOM 840 C CA . LEU A 1 105 ? -9.805 4.527 -4.957 1.00 94.25 105 LEU A CA 1
ATOM 841 C C . LEU A 1 105 ? -9.254 4.853 -6.343 1.00 94.25 105 LEU A C 1
ATOM 843 O O . LEU A 1 105 ? -9.997 5.230 -7.245 1.00 94.25 105 LEU A O 1
ATOM 847 N N . GLN A 1 106 ? -7.950 4.650 -6.515 1.00 95.12 106 GLN A N 1
ATOM 848 C CA . GLN A 1 106 ? -7.243 4.900 -7.759 1.00 95.12 106 GLN A CA 1
ATOM 849 C C . GLN A 1 106 ? -6.053 3.947 -7.874 1.00 95.12 106 GLN A C 1
ATOM 851 O O . GLN A 1 106 ? -5.425 3.596 -6.880 1.00 95.12 106 GLN A O 1
ATOM 856 N N . SER A 1 107 ? -5.713 3.553 -9.097 1.00 96.38 107 SER A N 1
ATOM 857 C CA . SER A 1 107 ? -4.430 2.924 -9.415 1.00 96.38 107 SER A CA 1
ATOM 858 C C . SER A 1 107 ? -3.909 3.536 -10.696 1.00 96.38 107 SER A C 1
ATOM 860 O O . SER A 1 107 ? -4.653 3.658 -11.672 1.00 96.38 107 SER A O 1
ATOM 862 N N . ARG A 1 108 ? -2.636 3.913 -10.705 1.00 95.44 108 ARG A N 1
ATOM 863 C CA . ARG A 1 108 ? -1.988 4.497 -11.877 1.00 95.44 108 ARG A CA 1
ATOM 864 C C . ARG A 1 108 ? -0.568 3.955 -12.051 1.00 95.44 108 ARG A C 1
ATOM 866 O O . ARG A 1 108 ? 0.061 3.581 -11.058 1.00 95.44 108 ARG A O 1
ATOM 873 N N . PRO A 1 109 ? -0.035 3.949 -13.289 1.00 95.19 109 PRO A N 1
ATOM 874 C CA . PRO A 1 109 ? 1.365 3.633 -13.523 1.00 95.19 109 PRO A CA 1
ATOM 875 C C . PRO A 1 109 ? 2.271 4.506 -12.653 1.00 95.19 109 PRO A C 1
ATOM 877 O O . PRO A 1 109 ? 2.146 5.733 -12.636 1.00 95.19 109 PRO A O 1
ATOM 880 N N . LEU A 1 110 ? 3.207 3.874 -11.955 1.00 89.69 110 LEU A N 1
ATOM 881 C CA . LEU A 1 110 ? 4.249 4.581 -11.234 1.00 89.69 110 LEU A CA 1
ATOM 882 C C . LEU A 1 110 ? 5.331 5.005 -12.231 1.00 89.69 110 LEU A C 1
ATOM 884 O O . LEU A 1 110 ? 6.228 4.230 -12.571 1.00 89.69 110 LEU A O 1
ATOM 888 N N . THR A 1 111 ? 5.256 6.251 -12.692 1.00 79.25 111 THR A N 1
ATOM 889 C CA . THR A 1 111 ? 6.271 6.852 -13.565 1.00 79.25 111 THR A CA 1
ATOM 890 C C . THR A 1 111 ? 7.493 7.252 -12.739 1.00 79.25 111 THR A C 1
ATOM 892 O O . THR A 1 111 ? 7.718 8.421 -12.438 1.00 79.25 111 THR A O 1
ATOM 895 N N . LEU A 1 112 ? 8.288 6.268 -12.326 1.00 68.50 112 LEU A N 1
ATOM 896 C CA . LEU A 1 112 ? 9.642 6.536 -11.856 1.00 68.50 112 LEU A CA 1
ATOM 897 C C . LEU A 1 112 ? 10.471 6.936 -13.078 1.00 68.50 112 LEU A C 1
ATOM 899 O O . LEU A 1 112 ? 10.567 6.162 -14.028 1.00 68.50 112 LEU A O 1
ATOM 903 N N . ILE A 1 113 ? 11.067 8.130 -13.063 1.00 56.44 113 ILE A N 1
ATOM 904 C CA . ILE A 1 113 ? 12.157 8.456 -13.989 1.00 56.44 113 ILE A CA 1
ATOM 905 C C . ILE A 1 113 ? 13.317 7.542 -13.581 1.00 56.44 113 ILE A C 1
ATOM 907 O O . ILE A 1 113 ? 14.010 7.812 -12.592 1.00 56.44 113 ILE A O 1
ATOM 911 N N . ILE A 1 114 ? 13.408 6.394 -14.253 1.00 50.16 114 ILE A N 1
ATOM 912 C CA . ILE A 1 114 ? 14.432 5.372 -14.025 1.00 50.16 114 ILE A CA 1
ATOM 913 C C . ILE A 1 114 ? 15.765 5.922 -14.507 1.00 50.16 114 ILE A C 1
ATOM 915 O O . ILE A 1 114 ? 15.820 6.351 -15.679 1.00 50.16 114 ILE A O 1
#

Radius of gyration: 13.84 Å; chains: 1; bounding box: 35×30×36 Å

Organism: NCBI:txid1974851

Sequence (114 aa):
MIIMVHQMINPALAGNIFTVNVINRNKHFILIEAINGSGHKVTDGTGLPEKILINREDFSFKSSSKGINQDLIRELARMAFKIEKFFQYPQDIEWAVEKGKIYILQSRPLTLII